Protein AF-A0ABD3HRJ1-F1 (afdb_monomer_lite)

Foldseek 3Di:
DLCPDPPQVQWDFDKDFPDWDADPVGWIKTFIDTPQCNVDDTDIDTQWDQDPVPRDIDGPDDPDAFAEDEPVRDDPPDDDPGDYHYDYPADDFQDWDWDDDPNITGIDTFHAADPPRDTDD

Organism: NCBI:txid122646

Structure (mmCIF, N/CA/C/O backbone):
data_AF-A0ABD3HRJ1-F1
#
_entry.id   AF-A0ABD3HRJ1-F1
#
loop_
_atom_site.group_PDB
_atom_site.id
_atom_site.type_symbol
_atom_site.label_atom_id
_atom_site.label_alt_id
_atom_site.label_comp_id
_atom_site.label_asym_id
_atom_site.label_entity_id
_atom_site.label_seq_id
_atom_site.pdbx_PDB_ins_code
_atom_site.Cartn_x
_atom_site.Cartn_y
_atom_site.Cartn_z
_atom_site.occupancy
_atom_site.B_iso_or_equiv
_atom_site.auth_seq_id
_atom_site.auth_comp_id
_atom_site.auth_asym_id
_atom_site.auth_atom_id
_atom_site.pdbx_PDB_model_num
ATOM 1 N N . MET A 1 1 ? -7.407 -8.343 13.400 1.00 64.38 1 MET A N 1
ATOM 2 C CA . MET A 1 1 ? -7.254 -7.120 12.583 1.00 64.38 1 MET A CA 1
ATOM 3 C C . MET A 1 1 ? -5.964 -7.278 11.823 1.00 64.38 1 MET A C 1
ATOM 5 O O . MET A 1 1 ? -4.889 -7.145 12.411 1.00 64.38 1 MET A O 1
ATOM 9 N N . LYS A 1 2 ? -6.107 -7.543 10.525 1.00 67.31 2 LYS A N 1
ATOM 10 C CA . LYS A 1 2 ? -5.037 -7.891 9.582 1.00 67.31 2 LYS A CA 1
ATOM 11 C C . LYS A 1 2 ? -3.763 -7.058 9.758 1.00 67.31 2 LYS A C 1
ATOM 13 O O . LYS A 1 2 ? -2.667 -7.595 9.814 1.00 67.31 2 LYS A O 1
ATOM 18 N N . THR A 1 3 ? -3.890 -5.746 9.956 1.00 68.62 3 THR A N 1
ATOM 19 C CA . THR A 1 3 ? -2.744 -4.822 10.091 1.00 68.62 3 THR A CA 1
ATOM 20 C C . THR A 1 3 ? -1.833 -5.079 11.299 1.00 68.62 3 THR A C 1
ATOM 22 O O . THR A 1 3 ? -0.702 -4.601 11.301 1.00 68.62 3 THR A O 1
ATOM 25 N N . LYS A 1 4 ? -2.288 -5.807 12.329 1.00 71.25 4 LYS A N 1
ATOM 26 C CA . LYS A 1 4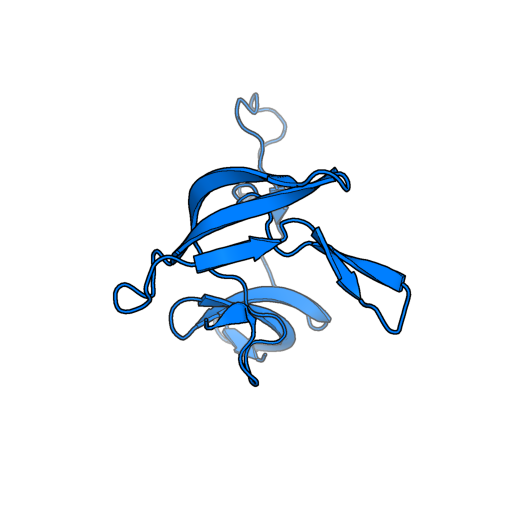 ? -1.491 -6.156 13.524 1.00 71.25 4 LYS A CA 1
ATOM 27 C C . LYS A 1 4 ? -1.077 -7.630 13.566 1.00 71.25 4 LYS A C 1
ATOM 29 O O . LYS A 1 4 ? -0.420 -8.045 14.518 1.00 71.25 4 LYS A O 1
ATOM 34 N N . GLU A 1 5 ? -1.466 -8.419 12.571 1.00 79.44 5 GLU A N 1
ATOM 35 C CA . GLU A 1 5 ? -1.152 -9.843 12.508 1.00 79.44 5 GLU A CA 1
ATOM 36 C C . GLU A 1 5 ? 0.258 -10.080 11.953 1.00 79.44 5 GLU A C 1
ATOM 38 O O . GLU A 1 5 ? 0.765 -9.339 11.103 1.00 79.44 5 GLU A O 1
ATOM 43 N N . ILE A 1 6 ? 0.908 -11.137 12.446 1.00 82.12 6 ILE A N 1
ATOM 44 C CA . ILE A 1 6 ? 2.199 -11.582 11.917 1.00 82.12 6 ILE A CA 1
ATOM 45 C C . ILE A 1 6 ? 2.001 -11.956 10.445 1.00 82.12 6 ILE A C 1
ATOM 47 O O . ILE A 1 6 ? 1.097 -12.715 10.110 1.00 82.12 6 ILE A O 1
ATOM 51 N N . GLY A 1 7 ? 2.861 -11.420 9.578 1.00 86.94 7 GLY A N 1
ATOM 52 C CA . GLY A 1 7 ? 2.815 -11.659 8.134 1.00 86.94 7 GLY A CA 1
ATOM 53 C C . GLY A 1 7 ? 2.454 -10.431 7.300 1.00 86.94 7 GLY A C 1
ATOM 54 O O . GLY A 1 7 ? 2.805 -10.411 6.133 1.00 86.94 7 GLY A O 1
ATOM 55 N N . TYR A 1 8 ? 1.872 -9.373 7.880 1.00 88.19 8 TYR A N 1
ATOM 56 C CA . TYR A 1 8 ? 1.449 -8.169 7.137 1.00 88.19 8 TYR A CA 1
ATOM 57 C C . TYR A 1 8 ? 2.436 -6.994 7.197 1.00 88.19 8 TYR A C 1
ATOM 59 O O . TYR A 1 8 ? 2.074 -5.836 6.974 1.00 88.19 8 TYR A O 1
ATOM 67 N N . ARG A 1 9 ? 3.712 -7.257 7.502 1.00 87.19 9 ARG A N 1
ATOM 68 C CA . ARG A 1 9 ? 4.740 -6.210 7.457 1.00 87.19 9 ARG A CA 1
ATOM 69 C C . ARG A 1 9 ? 4.911 -5.740 6.009 1.00 87.19 9 ARG A C 1
ATOM 71 O O . ARG A 1 9 ? 5.260 -6.538 5.152 1.00 87.19 9 ARG A O 1
ATOM 78 N N . GLY A 1 10 ? 4.707 -4.444 5.774 1.00 88.50 10 GLY A N 1
ATOM 79 C CA . GLY A 1 10 ? 4.771 -3.848 4.434 1.00 88.50 10 GLY A CA 1
ATOM 80 C C . GLY A 1 10 ? 3.449 -3.890 3.660 1.00 88.50 10 GLY A C 1
ATOM 81 O O . GLY A 1 10 ? 3.434 -3.484 2.505 1.00 88.50 10 GLY A O 1
ATOM 82 N N . ALA A 1 11 ? 2.350 -4.346 4.271 1.00 93.31 11 ALA A N 1
ATOM 83 C CA . ALA A 1 11 ? 1.035 -4.341 3.638 1.00 93.31 11 ALA A CA 1
ATOM 84 C C . ALA A 1 11 ? 0.261 -3.035 3.901 1.00 93.31 11 ALA A C 1
ATOM 86 O O . ALA A 1 11 ? 0.237 -2.513 5.018 1.00 93.31 11 ALA A O 1
ATOM 87 N N . TRP A 1 12 ? -0.443 -2.557 2.880 1.00 93.88 12 TRP A N 1
ATOM 88 C CA . TRP A 1 12 ? -1.365 -1.430 2.903 1.00 93.88 12 TRP A CA 1
ATOM 89 C C . TRP A 1 12 ? -2.757 -1.879 2.471 1.00 93.88 12 TRP A C 1
ATOM 91 O O . TRP A 1 12 ? -2.944 -2.543 1.452 1.00 93.88 12 TRP A O 1
ATOM 101 N N . PHE A 1 13 ? -3.758 -1.466 3.238 1.00 94.44 13 PHE A N 1
ATOM 102 C CA . PHE A 1 13 ? -5.144 -1.872 3.047 1.00 94.44 13 PHE A CA 1
ATOM 103 C C . PHE A 1 13 ? -5.972 -0.681 2.593 1.00 94.44 13 PHE A C 1
ATOM 105 O O . PHE A 1 13 ? -5.795 0.432 3.098 1.00 94.44 13 PHE A O 1
ATOM 112 N N . ARG A 1 14 ? -6.915 -0.907 1.675 1.00 95.12 14 ARG A N 1
ATOM 113 C CA . ARG A 1 14 ? -7.920 0.113 1.384 1.00 95.12 14 ARG A CA 1
ATOM 114 C C . ARG A 1 14 ? -8.959 0.090 2.492 1.00 95.12 14 ARG A C 1
ATOM 116 O O . ARG A 1 14 ? -9.584 -0.934 2.766 1.00 95.12 14 ARG A O 1
ATOM 123 N N . ILE A 1 15 ? -9.134 1.244 3.111 1.00 94.31 15 ILE A N 1
ATOM 124 C CA . ILE A 1 15 ? -10.065 1.438 4.213 1.00 94.31 15 ILE A CA 1
ATOM 125 C C . ILE A 1 15 ? -11.096 2.502 3.857 1.00 94.31 15 ILE A C 1
ATOM 127 O O . ILE A 1 15 ? -10.905 3.300 2.936 1.00 94.31 15 ILE A O 1
ATOM 131 N N . GLU A 1 16 ? -12.158 2.549 4.643 1.00 94.62 16 GLU A N 1
ATOM 132 C CA . GLU A 1 16 ? -13.026 3.713 4.753 1.00 94.62 16 GLU A CA 1
ATOM 133 C C . GLU A 1 16 ? -13.090 4.135 6.221 1.00 94.62 16 GLU A C 1
ATOM 135 O O . GLU A 1 16 ? -13.387 3.317 7.090 1.00 94.62 16 GLU A O 1
ATOM 140 N N . ILE A 1 17 ? -12.787 5.404 6.500 1.00 94.94 17 ILE A N 1
ATOM 141 C CA . ILE A 1 17 ? -12.856 5.966 7.852 1.00 94.94 17 ILE A CA 1
ATOM 142 C C . ILE A 1 17 ? -14.316 6.315 8.152 1.00 94.94 17 ILE A C 1
ATOM 144 O O . ILE A 1 17 ? -14.921 7.115 7.444 1.00 94.94 17 ILE A O 1
ATOM 148 N N . LYS A 1 18 ? -14.865 5.732 9.218 1.00 96.00 18 LYS A N 1
ATOM 149 C CA . LYS A 1 18 ? -16.227 5.978 9.714 1.00 96.00 18 LYS A CA 1
ATOM 150 C C . LYS A 1 18 ? -16.283 7.052 10.794 1.00 96.00 18 LYS A C 1
ATOM 152 O O . LYS A 1 18 ? -17.306 7.709 10.952 1.00 96.00 18 LYS A O 1
ATOM 157 N N . GLY A 1 19 ? -15.190 7.248 11.528 1.00 95.44 19 GLY A N 1
ATOM 158 C CA . GLY A 1 19 ? -15.120 8.236 12.596 1.00 95.44 19 GLY A CA 1
ATOM 159 C C . GLY A 1 19 ? -13.687 8.556 12.991 1.00 95.44 19 GLY A C 1
ATOM 160 O O . GLY A 1 19 ? -12.784 7.735 12.829 1.00 95.44 19 GLY A O 1
ATOM 161 N N . ILE A 1 20 ? -13.488 9.765 13.507 1.00 95.12 20 ILE A N 1
ATOM 162 C CA . ILE A 1 20 ? -12.215 10.231 14.052 1.00 95.12 20 ILE A CA 1
ATOM 163 C C . ILE A 1 20 ? -12.495 10.770 15.449 1.00 95.12 20 ILE A C 1
ATOM 165 O O . ILE A 1 20 ? -13.405 11.578 15.630 1.00 95.12 20 ILE A O 1
ATOM 169 N N . ARG A 1 21 ? -11.705 10.342 16.432 1.00 94.94 21 ARG A N 1
ATOM 170 C CA . ARG A 1 21 ? -11.747 10.883 17.794 1.00 94.94 21 ARG A CA 1
ATOM 171 C C . ARG A 1 21 ? -10.344 11.159 18.307 1.00 94.94 21 ARG A C 1
ATOM 173 O O . ARG A 1 21 ? -9.384 10.519 17.884 1.00 94.94 21 ARG A O 1
ATOM 180 N N . GLN A 1 22 ? -10.238 12.070 19.262 1.00 94.06 22 GLN A N 1
ATOM 181 C CA . GLN A 1 22 ? -8.990 12.369 19.953 1.00 94.06 22 GLN A CA 1
ATOM 182 C C . GLN A 1 22 ? -9.149 12.071 21.443 1.00 94.06 22 GLN A C 1
ATOM 184 O O . GLN A 1 22 ? -10.199 12.362 22.015 1.00 94.06 22 GLN A O 1
ATOM 189 N N . ASP A 1 23 ? -8.147 11.448 22.066 1.00 92.12 23 ASP A N 1
ATOM 190 C CA . ASP A 1 23 ? -8.135 11.281 23.522 1.00 92.12 23 ASP A CA 1
ATOM 191 C C . ASP A 1 23 ? -7.572 12.516 24.244 1.00 92.12 23 ASP A C 1
ATOM 193 O O . ASP A 1 23 ? -7.060 13.454 23.631 1.00 92.12 23 ASP A O 1
ATOM 197 N N . THR A 1 24 ? -7.651 12.513 25.574 1.00 92.56 24 THR A N 1
ATOM 198 C CA . THR A 1 24 ? -7.168 13.614 26.424 1.00 92.56 24 THR A CA 1
ATOM 199 C C . THR A 1 24 ? -5.658 13.847 26.335 1.00 92.56 24 THR A C 1
ATOM 201 O O . THR A 1 24 ? -5.186 14.900 26.745 1.00 92.56 24 THR A O 1
ATOM 204 N N . ASN A 1 25 ? -4.897 12.883 25.808 1.00 88.12 25 ASN A N 1
ATOM 205 C CA . ASN A 1 25 ? -3.452 12.984 25.597 1.00 88.12 25 ASN A CA 1
ATOM 206 C C . ASN A 1 25 ? -3.114 13.414 24.161 1.00 88.12 25 ASN A C 1
ATOM 208 O O . ASN A 1 25 ? -1.956 13.348 23.750 1.00 88.12 25 ASN A O 1
ATOM 212 N N . GLY A 1 26 ? -4.119 13.809 23.378 1.00 86.38 26 GLY A N 1
ATOM 213 C CA . GLY A 1 26 ? -3.954 14.279 22.013 1.00 86.38 26 GLY A CA 1
ATOM 214 C C . GLY A 1 26 ? -3.808 13.170 20.968 1.00 86.38 26 GLY A C 1
ATOM 215 O O . GLY A 1 26 ? -3.557 13.485 19.805 1.00 86.38 26 GLY A O 1
ATOM 216 N N . ARG A 1 27 ? -3.982 11.891 21.327 1.00 88.56 27 ARG A N 1
ATOM 217 C CA . ARG A 1 27 ? -3.861 10.772 20.379 1.00 88.56 27 ARG A CA 1
ATOM 218 C C . ARG A 1 27 ? -5.092 10.673 19.493 1.00 88.56 27 ARG A C 1
ATOM 220 O O . ARG A 1 27 ? -6.212 10.666 19.999 1.00 88.56 27 ARG A O 1
ATOM 227 N N . VAL A 1 28 ? -4.875 10.549 18.187 1.00 91.12 28 VAL A N 1
ATOM 228 C CA . VAL A 1 28 ? -5.942 10.497 17.178 1.00 91.12 28 VAL A CA 1
ATOM 229 C C . VAL A 1 28 ? -6.246 9.053 16.798 1.00 91.12 28 VAL A C 1
ATOM 231 O O . VAL A 1 28 ? -5.387 8.356 16.258 1.00 91.12 28 VAL A O 1
ATOM 234 N N . TYR A 1 29 ? -7.479 8.624 17.047 1.00 92.94 29 TYR A N 1
ATOM 235 C CA . TYR A 1 29 ? -7.992 7.306 16.692 1.00 92.94 29 TYR A CA 1
ATOM 236 C C . TYR A 1 29 ? -8.960 7.422 15.520 1.00 92.94 29 TYR A C 1
ATOM 238 O O . TYR A 1 29 ? -9.750 8.366 15.440 1.00 92.94 29 TYR A O 1
ATOM 246 N N . CYS A 1 30 ? -8.917 6.431 14.640 1.00 93.81 30 CYS A N 1
ATOM 247 C CA . CYS A 1 30 ? -9.813 6.298 13.506 1.00 93.81 30 CYS A CA 1
ATOM 248 C C . CYS A 1 30 ? -10.574 4.981 13.609 1.00 93.81 30 CYS A C 1
ATOM 250 O O . CYS A 1 30 ? -9.959 3.914 13.665 1.00 93.81 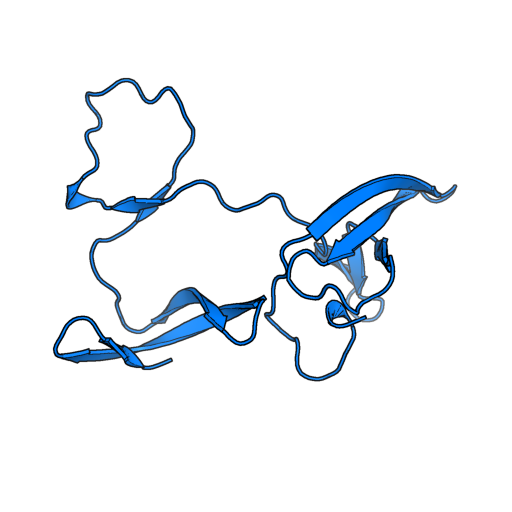30 CYS A O 1
ATOM 252 N N . SER A 1 31 ? -11.900 5.069 13.584 1.00 94.56 31 SER A N 1
ATOM 253 C CA . SER A 1 31 ? -12.782 3.927 13.353 1.00 94.56 31 SER A CA 1
ATOM 254 C C . SER A 1 31 ? -12.893 3.711 11.848 1.00 94.56 31 SER A C 1
ATOM 256 O O . SER A 1 31 ? -13.151 4.667 11.112 1.00 94.56 31 SER A O 1
ATOM 258 N N . LEU A 1 32 ? -12.669 2.489 11.376 1.00 93.94 32 LEU A N 1
ATOM 259 C CA . LEU A 1 32 ? -12.576 2.173 9.955 1.00 93.94 32 LEU A CA 1
ATOM 260 C C . LEU A 1 32 ? -13.160 0.803 9.618 1.00 93.94 32 LEU A C 1
ATOM 262 O O . LEU A 1 32 ? -13.244 -0.075 10.474 1.00 93.94 32 LEU A O 1
ATOM 266 N N . ILE A 1 33 ? -13.495 0.628 8.343 1.00 94.81 33 ILE A N 1
ATOM 267 C CA . ILE A 1 33 ? -13.823 -0.666 7.736 1.00 94.81 33 ILE A CA 1
ATOM 268 C C . ILE A 1 33 ? -12.797 -1.010 6.658 1.00 94.81 33 ILE A C 1
ATOM 270 O O . ILE A 1 33 ? -12.277 -0.119 5.976 1.00 94.81 33 ILE A O 1
ATOM 274 N N . TYR A 1 34 ? -12.521 -2.299 6.484 1.00 93.81 34 TYR A N 1
ATOM 275 C CA . TYR A 1 34 ? -11.660 -2.802 5.418 1.00 93.81 34 TYR A CA 1
ATOM 276 C C . TYR A 1 34 ? -12.492 -3.049 4.162 1.00 93.81 34 TYR A C 1
ATOM 278 O O . TYR A 1 34 ? -13.410 -3.860 4.168 1.00 93.81 34 TYR A O 1
ATOM 286 N N . LYS A 1 35 ? -12.173 -2.353 3.066 1.00 94.31 35 LYS A N 1
ATOM 287 C CA . LYS A 1 35 ? -12.980 -2.427 1.836 1.00 94.31 35 LYS A CA 1
ATOM 288 C C . LYS A 1 35 ? -12.881 -3.781 1.137 1.00 94.31 35 LYS A C 1
ATOM 290 O O . LYS A 1 35 ? -13.841 -4.209 0.511 1.00 94.31 35 LYS A O 1
ATOM 295 N N . ASP A 1 36 ? -11.717 -4.414 1.244 1.00 94.75 36 ASP A N 1
ATOM 296 C CA . ASP A 1 36 ? -11.371 -5.646 0.526 1.00 94.75 36 ASP A CA 1
ATOM 297 C C . ASP A 1 36 ? -11.391 -6.887 1.432 1.00 94.75 36 ASP A C 1
ATOM 299 O O . ASP A 1 36 ? -11.046 -7.982 1.007 1.00 94.75 36 ASP A O 1
ATOM 303 N N . PHE A 1 37 ? -11.818 -6.717 2.687 1.00 91.44 37 PHE A N 1
ATOM 304 C CA . PHE A 1 37 ? -11.985 -7.792 3.663 1.00 91.44 37 PHE A CA 1
ATOM 305 C C . PHE A 1 37 ? -13.361 -7.640 4.327 1.00 91.44 37 PHE A C 1
ATOM 307 O O . PHE A 1 37 ? -13.437 -7.171 5.461 1.00 91.44 37 PHE A O 1
ATOM 314 N N . PRO A 1 38 ? -14.456 -7.978 3.618 1.00 88.19 38 PRO A N 1
ATOM 315 C CA . PRO A 1 38 ? -15.821 -7.717 4.085 1.00 88.19 38 PRO A CA 1
ATOM 316 C C . PRO A 1 38 ? -16.205 -8.521 5.334 1.00 88.19 38 PRO A C 1
ATOM 318 O O . PRO A 1 38 ? -17.128 -8.133 6.043 1.00 88.19 38 PRO A O 1
ATOM 321 N N . ASP A 1 39 ? -15.493 -9.616 5.605 1.00 90.19 39 ASP A N 1
ATOM 322 C CA . ASP A 1 39 ? -15.701 -10.448 6.792 1.00 90.19 39 ASP A CA 1
ATOM 323 C C . ASP A 1 39 ? -15.033 -9.867 8.055 1.00 90.19 39 ASP A C 1
ATOM 325 O O . ASP A 1 39 ? -15.285 -10.343 9.163 1.00 90.19 39 ASP A O 1
ATOM 329 N N . GLU A 1 40 ? -14.171 -8.850 7.923 1.00 87.31 40 GLU A N 1
ATOM 330 C CA . GLU A 1 40 ? -13.574 -8.167 9.075 1.00 87.31 40 GLU A CA 1
ATOM 331 C C . GLU A 1 40 ? -14.577 -7.182 9.683 1.00 87.31 40 GLU A C 1
ATOM 333 O O . GLU A 1 40 ? -15.176 -6.356 8.993 1.00 87.31 40 GLU A O 1
ATOM 338 N N . SER A 1 41 ? -14.716 -7.225 11.007 1.00 87.38 41 SER A N 1
ATOM 339 C CA . SER A 1 41 ? -15.496 -6.235 11.744 1.00 87.38 41 SER A CA 1
ATOM 340 C C . SER A 1 41 ? -14.845 -4.852 11.698 1.00 87.38 41 SER A C 1
ATOM 342 O O . SER A 1 41 ? -13.626 -4.729 11.534 1.00 87.38 41 SER A O 1
ATOM 344 N N . ASP A 1 42 ? -15.642 -3.818 11.970 1.00 88.81 42 ASP A N 1
ATOM 345 C CA . ASP A 1 42 ? -15.161 -2.466 12.245 1.00 88.81 42 ASP A CA 1
ATOM 346 C C . ASP A 1 42 ? -13.964 -2.488 13.205 1.00 88.81 42 ASP A C 1
ATOM 348 O O . ASP A 1 42 ? -13.956 -3.180 14.230 1.00 88.81 42 ASP A O 1
ATOM 352 N N . ALA A 1 43 ? -12.940 -1.714 12.863 1.00 89.44 43 ALA A N 1
ATOM 353 C CA . ALA A 1 43 ? -11.705 -1.648 13.617 1.00 89.44 43 ALA A CA 1
ATOM 354 C C . ALA A 1 43 ? -11.412 -0.220 14.067 1.00 89.44 43 ALA A C 1
ATOM 356 O O . ALA A 1 43 ? -11.728 0.748 13.378 1.00 89.44 43 ALA A O 1
ATOM 357 N N . GLU A 1 44 ? -10.748 -0.089 15.213 1.00 91.75 44 GLU A N 1
ATOM 358 C CA . GLU A 1 44 ? -10.201 1.182 15.672 1.00 91.75 44 GLU A CA 1
ATOM 359 C C . GLU A 1 44 ? -8.674 1.115 15.693 1.00 91.75 44 GLU A C 1
ATOM 361 O O . GLU A 1 44 ? -8.069 0.213 16.286 1.00 91.75 44 GLU A O 1
ATOM 366 N N . VAL A 1 45 ? -8.041 2.089 15.044 1.00 90.50 45 VAL A N 1
ATOM 367 C CA . VAL A 1 45 ? -6.582 2.206 14.994 1.00 90.50 45 VAL A CA 1
ATOM 368 C C . VAL A 1 45 ? -6.134 3.599 15.387 1.00 90.50 45 VAL A C 1
ATOM 370 O O . VAL A 1 45 ? -6.842 4.584 15.199 1.00 90.50 45 VAL A O 1
ATOM 373 N N . LEU A 1 46 ? -4.920 3.679 15.915 1.00 90.19 46 LEU A N 1
ATOM 374 C CA . LEU A 1 46 ? -4.240 4.942 16.137 1.00 90.19 46 LEU A CA 1
ATOM 375 C C . LEU A 1 46 ? -3.697 5.434 14.788 1.00 90.19 46 LEU A C 1
ATOM 377 O O . LEU A 1 46 ? -3.007 4.679 14.110 1.00 90.19 46 LEU A O 1
ATOM 381 N N . ALA A 1 47 ? -4.010 6.666 14.380 1.00 86.69 47 ALA A N 1
ATOM 382 C CA . ALA A 1 47 ? -3.588 7.194 13.076 1.00 86.69 47 ALA A CA 1
ATOM 383 C C . ALA A 1 47 ? -2.055 7.319 12.966 1.00 86.69 47 ALA A C 1
ATOM 385 O O . ALA A 1 47 ? -1.471 7.059 11.910 1.00 86.69 47 ALA A O 1
ATOM 386 N N . LEU A 1 48 ? -1.413 7.671 14.084 1.00 84.12 48 LEU A N 1
ATOM 387 C CA . LEU A 1 48 ? 0.032 7.771 14.254 1.00 84.12 48 LEU A CA 1
ATOM 388 C C . LEU A 1 48 ? 0.435 7.005 15.515 1.00 84.12 48 LEU A C 1
ATOM 390 O O . LEU A 1 48 ? 0.178 7.467 16.626 1.00 84.12 48 LEU A O 1
ATOM 394 N N . ASP A 1 49 ? 1.045 5.839 15.345 1.00 80.19 49 ASP A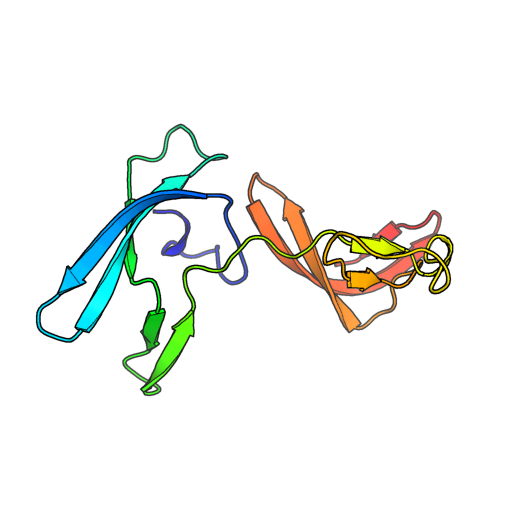 N 1
ATOM 395 C CA . ASP A 1 49 ? 1.520 5.017 16.454 1.00 80.19 49 ASP A CA 1
ATOM 396 C C . ASP A 1 49 ? 2.935 5.408 16.872 1.00 80.19 49 ASP A C 1
ATOM 398 O O . ASP A 1 49 ? 3.724 5.870 16.057 1.00 80.19 49 ASP A O 1
ATOM 402 N N . ILE A 1 50 ? 3.267 5.243 18.148 1.00 75.50 50 ILE A N 1
ATOM 403 C CA . ILE A 1 50 ? 4.620 5.476 18.655 1.00 75.50 50 ILE A CA 1
ATOM 404 C C . ILE A 1 50 ? 5.192 4.119 19.024 1.00 75.50 50 ILE A C 1
ATOM 406 O O . ILE A 1 50 ? 4.703 3.441 19.931 1.00 75.50 50 ILE A O 1
ATOM 410 N N . ASP A 1 51 ? 6.260 3.731 18.337 1.00 72.75 51 ASP A N 1
ATOM 411 C CA . ASP A 1 51 ? 7.046 2.570 18.710 1.00 72.75 51 ASP A CA 1
ATOM 412 C C . ASP A 1 51 ? 7.651 2.810 20.098 1.00 72.75 51 ASP A C 1
ATOM 414 O O . ASP A 1 51 ? 8.528 3.650 20.278 1.00 72.75 51 ASP A O 1
ATOM 418 N N . ARG A 1 52 ? 7.159 2.084 21.105 1.00 70.44 52 ARG A N 1
ATOM 419 C CA . ARG A 1 52 ? 7.545 2.299 22.508 1.00 70.44 52 ARG A CA 1
ATOM 420 C C . ARG A 1 52 ? 8.994 1.923 22.819 1.00 70.44 52 ARG A C 1
ATOM 422 O O . ARG A 1 52 ? 9.481 2.302 23.877 1.00 70.44 52 ARG A O 1
ATOM 429 N N . VAL A 1 53 ? 9.657 1.169 21.941 1.00 75.88 53 VAL A N 1
ATOM 430 C CA . VAL A 1 53 ? 11.053 0.749 22.123 1.00 75.88 53 VAL A CA 1
ATOM 431 C C . VAL A 1 53 ? 11.993 1.796 21.543 1.00 75.88 53 VAL A C 1
ATOM 433 O O . VAL A 1 53 ? 12.981 2.160 22.172 1.00 75.88 53 VAL A O 1
ATOM 436 N N . THR A 1 54 ? 11.678 2.292 20.349 1.00 78.44 54 THR A N 1
ATOM 437 C CA . THR A 1 54 ? 12.544 3.233 19.620 1.00 78.44 54 THR A CA 1
ATOM 438 C C . THR A 1 54 ? 12.152 4.699 19.801 1.00 78.44 54 THR A C 1
ATOM 440 O O . THR A 1 54 ? 12.938 5.580 19.476 1.00 78.44 54 THR A O 1
ATOM 443 N N . GLY A 1 55 ? 10.942 4.976 20.294 1.00 77.19 55 GLY A N 1
ATOM 444 C CA . GLY A 1 55 ? 10.358 6.318 20.355 1.00 77.19 55 GLY A CA 1
ATOM 445 C C . GLY A 1 55 ? 9.909 6.864 18.995 1.00 77.19 55 GLY A C 1
ATOM 446 O O . GLY A 1 55 ? 9.441 7.998 18.919 1.00 77.19 55 GLY A O 1
ATOM 447 N N . ASN A 1 56 ? 10.036 6.080 17.920 1.00 79.75 56 ASN A N 1
ATOM 448 C CA . ASN A 1 56 ? 9.744 6.534 16.565 1.00 79.75 56 ASN A CA 1
ATOM 449 C C . ASN A 1 56 ? 8.244 6.527 16.269 1.00 79.75 56 ASN A C 1
ATOM 451 O O . ASN A 1 56 ? 7.530 5.576 16.594 1.00 79.75 56 ASN A O 1
ATOM 455 N N . TYR A 1 57 ? 7.787 7.557 15.565 1.00 77.88 57 TYR A N 1
ATOM 456 C CA . TYR A 1 57 ? 6.431 7.614 15.040 1.00 77.88 57 TYR A CA 1
ATOM 457 C C . TYR A 1 57 ? 6.283 6.694 13.821 1.00 77.88 57 TYR A C 1
ATOM 459 O O . TYR A 1 57 ? 7.109 6.697 12.910 1.00 77.88 57 TYR A O 1
ATOM 467 N N . LYS A 1 58 ? 5.199 5.925 13.791 1.00 80.75 58 LYS A N 1
ATOM 468 C CA . LYS A 1 58 ? 4.762 5.075 12.687 1.00 80.75 58 LYS A CA 1
ATOM 469 C C . LYS A 1 58 ? 3.405 5.563 12.218 1.00 80.75 58 LYS A C 1
ATOM 471 O O . LYS A 1 58 ? 2.413 5.484 12.938 1.00 80.75 58 LYS A O 1
ATOM 476 N N . LEU A 1 59 ? 3.359 6.071 10.995 1.00 81.81 59 LEU A N 1
ATOM 477 C CA . LEU A 1 59 ? 2.099 6.417 10.358 1.00 81.81 59 LEU A CA 1
ATOM 478 C C . LEU A 1 59 ? 1.343 5.126 10.014 1.00 81.81 59 LEU A C 1
ATOM 480 O O . LEU A 1 59 ? 1.866 4.292 9.279 1.00 81.81 59 LEU A O 1
ATOM 484 N N . ILE A 1 60 ? 0.135 4.959 10.554 1.00 89.12 60 ILE A N 1
ATOM 485 C CA . ILE A 1 60 ? -0.706 3.771 10.317 1.00 89.12 60 ILE A CA 1
ATOM 486 C C . ILE A 1 60 ? -1.739 4.043 9.222 1.00 89.12 60 ILE A C 1
ATOM 488 O O . ILE A 1 60 ? -2.094 3.148 8.460 1.00 89.12 60 ILE A O 1
ATOM 492 N N . ILE A 1 61 ? -2.207 5.289 9.121 1.00 90.25 61 ILE A N 1
ATOM 493 C CA . ILE A 1 61 ? -3.168 5.724 8.108 1.00 90.25 61 ILE A CA 1
ATOM 494 C C . ILE A 1 61 ? -2.509 6.757 7.204 1.00 90.25 61 ILE A C 1
ATOM 496 O O . ILE A 1 61 ? -1.936 7.733 7.680 1.00 90.25 61 ILE A O 1
ATOM 500 N N . ARG A 1 62 ? -2.651 6.575 5.889 1.00 90.62 62 ARG A N 1
ATOM 501 C CA . ARG A 1 62 ? -2.251 7.556 4.876 1.00 90.62 62 ARG A CA 1
ATOM 502 C C . ARG A 1 62 ? -3.378 7.780 3.864 1.00 90.62 62 ARG A C 1
ATOM 504 O O . ARG A 1 62 ? -4.171 6.863 3.640 1.00 90.62 62 ARG A O 1
ATOM 511 N N . PRO A 1 63 ? -3.453 8.964 3.232 1.00 90.75 63 PRO A N 1
ATOM 512 C CA . PRO A 1 63 ? -4.275 9.156 2.044 1.00 90.75 63 PRO A CA 1
ATOM 513 C C . PRO A 1 63 ? -3.925 8.138 0.954 1.00 90.75 63 PRO A C 1
ATOM 515 O O . PRO A 1 63 ? -2.809 7.615 0.913 1.00 90.75 63 PRO A O 1
ATOM 518 N N . SER A 1 64 ? -4.867 7.883 0.043 1.00 90.88 64 SER A N 1
ATOM 519 C CA . SER A 1 64 ? -4.545 7.124 -1.169 1.00 90.88 64 SER A CA 1
ATOM 520 C C . SER A 1 64 ? -3.425 7.831 -1.940 1.00 90.88 64 SER A C 1
ATOM 522 O O . SER A 1 64 ? -3.431 9.066 -1.992 1.00 90.88 64 SER A O 1
ATOM 524 N N . PRO A 1 65 ? -2.470 7.084 -2.525 1.00 89.62 65 PRO A N 1
ATOM 525 C CA . PRO A 1 65 ? -1.432 7.694 -3.336 1.00 89.62 65 PRO A CA 1
ATOM 526 C C . PRO A 1 65 ? -2.073 8.466 -4.499 1.00 89.62 65 PRO A C 1
ATOM 528 O O . PRO A 1 65 ? -3.130 8.065 -5.001 1.00 89.62 65 PRO A O 1
ATOM 531 N N . PRO A 1 66 ? -1.465 9.584 -4.920 1.00 90.75 66 PRO A N 1
ATOM 532 C CA . PRO A 1 66 ? -1.943 10.323 -6.079 1.00 90.75 66 PRO A CA 1
ATOM 533 C C . PRO A 1 66 ? -1.948 9.421 -7.327 1.00 90.75 66 PRO A C 1
ATOM 535 O O . PRO A 1 66 ? -1.121 8.511 -7.428 1.00 90.75 66 PRO A O 1
ATOM 538 N N . PRO A 1 67 ? -2.847 9.666 -8.297 1.00 89.31 67 PRO A N 1
ATOM 539 C CA . PRO A 1 67 ? -2.834 8.951 -9.568 1.00 89.31 67 PRO A CA 1
ATOM 540 C C . PRO A 1 67 ? -1.467 9.045 -10.254 1.00 89.31 67 PRO A C 1
ATOM 542 O O . PRO A 1 67 ? -0.838 10.105 -10.240 1.00 89.31 67 PRO A O 1
ATOM 545 N N . ALA A 1 68 ? -1.025 7.951 -10.871 1.00 89.94 68 ALA A N 1
ATOM 546 C CA . ALA A 1 68 ? 0.223 7.904 -11.623 1.00 89.94 68 ALA A CA 1
ATOM 547 C C . ALA A 1 68 ? -0.030 8.118 -13.124 1.00 89.94 68 ALA A C 1
ATOM 549 O O . ALA A 1 68 ? -0.967 7.549 -13.689 1.00 89.94 68 ALA A O 1
ATOM 550 N N . VAL A 1 69 ? 0.824 8.910 -13.769 1.00 91.19 69 VAL A N 1
ATOM 551 C CA . VAL A 1 69 ? 0.868 9.105 -15.225 1.00 91.19 69 VAL A CA 1
ATOM 552 C C . VAL A 1 69 ? 2.244 8.681 -15.713 1.00 91.19 69 VAL A C 1
ATOM 554 O O . VAL A 1 69 ? 3.251 9.024 -15.102 1.00 91.19 69 VAL A O 1
ATOM 557 N N . LYS A 1 70 ? 2.300 7.924 -16.807 1.00 92.38 70 LYS A N 1
ATOM 558 C CA . LYS A 1 70 ? 3.574 7.509 -17.396 1.00 92.38 70 LYS A CA 1
ATOM 559 C C . LYS A 1 70 ? 4.301 8.690 -18.038 1.00 92.38 70 LYS A C 1
ATOM 561 O O . LYS A 1 70 ? 3.648 9.520 -18.668 1.00 92.38 70 LYS A O 1
ATOM 566 N N . GLU A 1 71 ? 5.628 8.726 -17.937 1.00 93.75 71 GLU A N 1
ATOM 567 C CA . GLU A 1 71 ? 6.490 9.740 -18.569 1.00 93.75 71 GLU A CA 1
ATOM 568 C C . GLU A 1 71 ? 6.183 9.920 -20.060 1.00 93.75 71 GLU A C 1
ATOM 570 O O . GLU A 1 71 ? 5.959 11.044 -20.502 1.00 93.75 71 GLU A O 1
ATOM 575 N N . SER A 1 72 ? 6.052 8.828 -20.818 1.00 93.50 72 SER A N 1
ATOM 576 C CA . SER A 1 72 ? 5.681 8.851 -22.243 1.00 93.50 72 SER A CA 1
ATOM 577 C C . SER A 1 72 ? 4.347 9.536 -22.556 1.00 93.50 72 SER A C 1
ATOM 579 O O . SER A 1 72 ? 4.118 9.972 -23.682 1.00 93.50 72 SER A O 1
ATOM 581 N N . SER A 1 73 ? 3.441 9.593 -21.578 1.00 90.19 73 SER A N 1
ATOM 582 C CA . SER A 1 73 ? 2.091 10.152 -21.711 1.00 90.19 73 SER A CA 1
ATOM 583 C C . SER A 1 73 ? 1.955 11.529 -21.061 1.00 90.19 73 SER A C 1
ATOM 585 O O . SER A 1 73 ? 0.894 12.152 -21.156 1.00 90.19 73 SER A O 1
ATOM 587 N N . TYR A 1 74 ? 2.997 11.987 -20.365 1.00 90.25 74 TYR A N 1
ATOM 588 C CA . TYR A 1 74 ? 2.998 13.251 -19.655 1.00 90.25 74 TYR A CA 1
ATOM 589 C C . TYR A 1 74 ? 3.278 14.406 -20.618 1.00 90.25 74 TYR A C 1
ATOM 591 O O . TYR A 1 74 ? 4.249 14.395 -21.371 1.00 90.25 74 TYR A O 1
ATOM 599 N N . ASP A 1 75 ? 2.422 15.423 -20.568 1.00 87.38 75 ASP A N 1
ATOM 600 C CA . ASP A 1 75 ? 2.559 16.635 -21.365 1.00 87.38 75 ASP A CA 1
ATOM 601 C C . ASP A 1 75 ? 2.574 17.849 -20.426 1.00 87.38 75 ASP A C 1
ATOM 603 O O . ASP A 1 75 ? 1.516 18.232 -19.916 1.00 87.38 75 ASP A O 1
ATOM 607 N N . PRO A 1 76 ? 3.748 18.463 -20.185 1.00 83.06 76 PRO A N 1
ATOM 608 C CA . PRO A 1 76 ? 3.873 19.595 -19.272 1.00 83.06 76 PRO A CA 1
ATOM 609 C C . PRO A 1 76 ? 3.182 20.865 -19.787 1.00 83.06 76 PRO A C 1
ATOM 611 O O . PRO A 1 76 ? 3.027 21.812 -19.022 1.00 83.06 76 PRO A O 1
ATOM 614 N N . SER A 1 77 ? 2.793 20.915 -21.068 1.00 84.19 77 SER A N 1
ATOM 615 C CA . SER A 1 77 ? 2.100 22.067 -21.657 1.00 84.19 77 SER A CA 1
ATOM 616 C C . SER A 1 77 ? 0.591 22.067 -21.398 1.00 84.19 77 SER A C 1
ATOM 618 O O . SER A 1 77 ? -0.063 23.098 -21.562 1.00 84.19 77 SER A O 1
ATOM 620 N N . LYS A 1 78 ? 0.022 20.931 -20.976 1.00 81.25 78 LYS A N 1
ATOM 621 C CA . LYS A 1 78 ? -1.391 20.836 -20.603 1.00 81.25 78 LYS A CA 1
ATOM 622 C C . LYS A 1 78 ? -1.569 21.328 -19.174 1.00 81.25 78 LYS A C 1
ATOM 624 O O . LYS A 1 78 ? -0.865 20.875 -18.278 1.00 81.25 78 LYS A O 1
ATOM 629 N N . GLU A 1 79 ? -2.537 22.215 -18.939 1.00 68.12 79 GLU A N 1
ATOM 630 C CA . GLU A 1 79 ? -2.898 22.596 -17.572 1.00 68.12 79 GLU A CA 1
ATOM 631 C C . GLU A 1 79 ? -3.351 21.369 -16.776 1.00 68.12 79 GLU A C 1
ATOM 633 O O . GLU A 1 79 ? -4.296 20.654 -17.128 1.00 68.12 79 GLU A O 1
ATOM 638 N N . LEU A 1 80 ? -2.656 21.126 -15.671 1.00 65.12 80 LEU A N 1
ATOM 639 C CA . LEU A 1 80 ? -2.892 19.983 -14.810 1.00 65.12 80 LEU A CA 1
ATOM 640 C C . LEU A 1 80 ? -3.907 20.376 -13.740 1.00 65.12 80 LEU A C 1
ATOM 642 O O . LEU A 1 80 ? -3.556 20.805 -12.648 1.00 65.12 80 LEU A O 1
ATOM 646 N N . ASN A 1 81 ? -5.191 20.178 -14.035 1.00 70.44 81 ASN A N 1
ATOM 647 C CA . ASN A 1 81 ? -6.279 20.443 -13.083 1.00 70.44 81 ASN A CA 1
ATOM 648 C C . ASN A 1 81 ? -6.334 19.447 -11.902 1.00 70.44 81 ASN A C 1
ATOM 650 O O . ASN A 1 81 ? -7.190 19.574 -11.026 1.00 70.44 81 ASN A O 1
ATOM 654 N N . LYS A 1 82 ? -5.468 18.420 -11.874 1.00 75.50 82 LYS A N 1
ATOM 655 C CA . LYS A 1 82 ? -5.411 17.393 -10.819 1.00 75.50 82 LYS A CA 1
ATOM 656 C C . LYS A 1 82 ? -3.966 17.004 -10.498 1.00 75.50 82 LYS A C 1
ATOM 658 O O . LYS A 1 82 ? -3.177 16.746 -11.408 1.00 75.50 82 LYS A O 1
ATOM 663 N N . LEU A 1 83 ? -3.659 16.895 -9.203 1.00 83.50 83 LEU A N 1
ATOM 664 C CA . LEU A 1 83 ? -2.388 16.363 -8.706 1.00 83.50 83 LEU A CA 1
ATOM 665 C C . LEU A 1 83 ? -2.207 14.912 -9.175 1.00 83.50 83 LEU A C 1
ATOM 667 O O . LEU A 1 83 ? -3.085 14.075 -8.966 1.00 83.50 83 LEU A O 1
ATOM 671 N N . HIS A 1 84 ? -1.063 14.623 -9.781 1.00 87.88 84 HIS A N 1
ATOM 672 C CA . HIS A 1 84 ? -0.630 13.288 -10.180 1.00 87.88 84 HIS A CA 1
ATOM 673 C C . HIS A 1 84 ? 0.887 13.194 -10.020 1.00 87.88 84 HIS A C 1
ATOM 675 O O . HIS A 1 84 ? 1.574 14.209 -9.891 1.00 87.88 84 HIS A O 1
ATOM 681 N N . VAL A 1 85 ? 1.398 11.970 -10.019 1.00 90.19 85 VAL A N 1
ATOM 682 C CA . VAL A 1 85 ? 2.835 11.691 -10.026 1.00 90.19 85 VAL A CA 1
ATOM 683 C C . VAL A 1 85 ? 3.215 11.160 -11.398 1.00 90.19 85 VAL A C 1
ATOM 685 O O . VAL A 1 85 ? 2.518 10.310 -11.952 1.00 90.19 85 VAL A O 1
ATOM 688 N N . VAL A 1 86 ? 4.311 11.671 -11.949 1.00 91.25 86 VAL A N 1
ATOM 689 C CA . VAL A 1 86 ? 4.891 11.149 -13.186 1.00 91.25 86 VAL A CA 1
ATOM 690 C C . VAL A 1 86 ? 5.791 9.968 -12.829 1.00 91.25 86 VAL A C 1
ATOM 692 O O . VAL A 1 86 ? 6.654 10.091 -11.961 1.00 91.25 86 VAL A O 1
ATOM 695 N N . VAL A 1 87 ? 5.556 8.817 -13.455 1.00 92.69 87 VAL A N 1
ATOM 696 C CA . VAL A 1 87 ? 6.301 7.574 -13.220 1.00 92.69 87 VAL A CA 1
ATOM 697 C C . VAL A 1 87 ? 6.962 7.099 -14.506 1.00 92.69 87 VAL A C 1
ATOM 699 O O . VAL A 1 87 ? 6.399 7.248 -15.593 1.00 92.69 87 VAL A O 1
ATOM 702 N N . ARG A 1 88 ? 8.142 6.486 -14.380 1.00 93.50 88 ARG A N 1
ATOM 703 C CA . ARG A 1 88 ? 8.856 5.892 -15.514 1.00 93.50 88 ARG A CA 1
ATOM 704 C C . ARG A 1 88 ? 8.004 4.849 -16.228 1.00 93.50 88 ARG A C 1
ATOM 706 O O . ARG A 1 88 ? 7.218 4.127 -15.618 1.00 93.50 88 ARG A O 1
ATOM 713 N N . ASP A 1 89 ? 8.218 4.734 -17.533 1.00 91.81 89 ASP A N 1
ATOM 714 C CA . ASP A 1 89 ? 7.566 3.720 -18.369 1.00 91.81 89 ASP A CA 1
ATOM 715 C C . ASP A 1 89 ? 8.059 2.290 -18.110 1.00 91.81 89 ASP A C 1
ATOM 717 O O . ASP A 1 89 ? 7.399 1.330 -18.513 1.00 91.81 89 ASP A O 1
ATOM 721 N N . HIS A 1 90 ? 9.213 2.149 -17.457 1.00 91.38 90 HIS A N 1
ATOM 722 C CA . HIS A 1 90 ? 9.894 0.884 -17.219 1.00 91.38 90 HIS A CA 1
ATOM 723 C C . HIS A 1 90 ? 10.348 0.754 -15.761 1.00 91.38 90 HIS A C 1
ATOM 725 O O . HIS A 1 90 ? 10.596 1.748 -15.074 1.00 91.38 90 HIS A O 1
ATOM 731 N N . TRP A 1 91 ? 10.489 -0.496 -15.330 1.00 93.06 91 TRP A N 1
ATOM 732 C CA . TRP A 1 91 ? 11.039 -0.875 -14.033 1.00 93.06 91 TRP A CA 1
ATOM 733 C C . TRP A 1 91 ? 12.531 -1.169 -14.145 1.00 93.06 91 TRP A C 1
ATOM 735 O O . TRP A 1 91 ? 12.982 -1.700 -15.159 1.00 93.06 91 TRP A O 1
ATOM 745 N N . ASN A 1 92 ? 13.278 -0.875 -13.086 1.00 94.88 92 ASN A N 1
ATOM 746 C CA . ASN A 1 92 ? 14.679 -1.247 -12.921 1.00 94.88 92 ASN A CA 1
ATOM 747 C C . ASN A 1 92 ? 14.876 -2.049 -11.626 1.00 94.88 92 ASN A C 1
ATOM 749 O O . ASN A 1 92 ? 14.110 -1.866 -10.679 1.00 94.88 92 ASN A O 1
ATOM 753 N N . PRO A 1 93 ? 15.904 -2.914 -11.545 1.00 96.81 93 PRO A N 1
ATOM 754 C CA . PRO A 1 93 ? 16.290 -3.529 -10.280 1.00 96.81 93 PRO A CA 1
ATOM 755 C C . PRO A 1 93 ? 16.536 -2.474 -9.191 1.00 96.81 93 PRO A C 1
ATOM 757 O O . PRO A 1 93 ? 17.190 -1.463 -9.450 1.00 96.81 93 PRO A O 1
ATOM 760 N N . GLY A 1 94 ? 16.014 -2.716 -7.989 1.00 96.62 94 GLY A N 1
ATOM 761 C CA . GLY A 1 94 ? 16.043 -1.786 -6.857 1.00 96.62 94 GLY A CA 1
ATOM 762 C C . GLY A 1 94 ? 14.857 -0.816 -6.787 1.00 96.62 94 GLY A C 1
ATOM 763 O O . GLY A 1 94 ? 14.732 -0.079 -5.809 1.00 96.62 94 GLY A O 1
ATOM 764 N N . ASP A 1 95 ? 13.968 -0.803 -7.785 1.00 9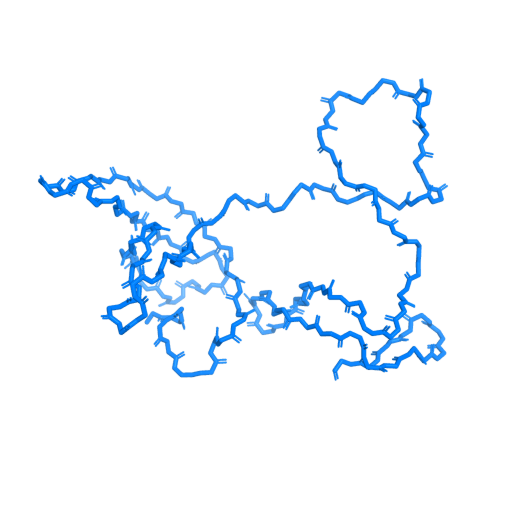5.12 95 ASP A N 1
ATOM 765 C CA . ASP A 1 95 ? 12.761 0.021 -7.729 1.00 95.12 95 ASP A CA 1
ATOM 766 C C . ASP A 1 95 ? 11.784 -0.501 -6.675 1.00 95.12 95 ASP A C 1
ATOM 768 O O . ASP A 1 95 ? 11.429 -1.680 -6.668 1.00 95.12 95 ASP A O 1
ATOM 772 N N . LEU A 1 96 ? 11.301 0.402 -5.821 1.00 94.62 96 LEU A N 1
ATOM 773 C CA . LEU A 1 96 ? 10.261 0.115 -4.837 1.00 94.62 96 LEU A CA 1
ATOM 774 C C . LEU A 1 96 ? 8.879 0.445 -5.393 1.00 94.62 96 LEU A C 1
ATOM 776 O O . LEU A 1 96 ? 8.672 1.505 -5.988 1.00 94.62 96 LEU A O 1
ATOM 780 N N . PHE A 1 97 ? 7.914 -0.432 -5.146 1.00 92.56 97 PHE A N 1
ATOM 781 C CA . PHE A 1 97 ? 6.530 -0.229 -5.558 1.00 92.56 97 PHE A CA 1
ATOM 782 C C . PHE A 1 97 ? 5.563 -0.995 -4.652 1.00 92.56 97 PHE A C 1
ATOM 784 O O . PHE A 1 97 ? 5.960 -1.880 -3.899 1.00 92.56 97 PHE A O 1
ATOM 791 N N . ASP A 1 98 ? 4.282 -0.643 -4.724 1.00 93.50 98 ASP A N 1
ATOM 792 C CA . ASP A 1 98 ? 3.220 -1.352 -4.016 1.00 93.50 98 ASP A CA 1
ATOM 793 C C . ASP A 1 98 ? 2.530 -2.331 -4.991 1.00 93.50 98 ASP A C 1
ATOM 795 O O . ASP A 1 98 ? 1.999 -1.931 -6.030 1.00 93.50 98 ASP A O 1
ATOM 799 N N . TRP A 1 99 ? 2.537 -3.624 -4.665 1.00 94.62 99 TRP A N 1
ATOM 800 C CA . TRP A 1 99 ? 1.988 -4.721 -5.463 1.00 94.62 99 TRP A CA 1
ATOM 801 C C . TRP A 1 99 ? 0.630 -5.180 -4.929 1.00 94.62 99 TRP A C 1
ATOM 803 O O . TRP A 1 99 ? 0.521 -5.604 -3.781 1.00 94.62 99 TRP A O 1
ATOM 813 N N . TRP A 1 100 ? -0.414 -5.139 -5.757 1.00 94.69 100 TRP A N 1
ATOM 814 C CA . TRP A 1 100 ? -1.714 -5.702 -5.390 1.00 94.69 100 TRP A CA 1
ATOM 815 C C . TRP A 1 100 ? -1.672 -7.236 -5.413 1.00 94.69 100 TRP A C 1
ATOM 817 O O . TRP A 1 100 ? -1.597 -7.841 -6.485 1.00 94.69 100 TRP A O 1
ATOM 827 N N . TYR A 1 101 ? -1.745 -7.859 -4.237 1.00 94.38 101 TYR A N 1
ATOM 828 C CA . TYR A 1 101 ? -1.746 -9.311 -4.073 1.00 94.38 101 TYR A CA 1
ATOM 829 C C . TYR A 1 101 ? -2.507 -9.721 -2.807 1.00 94.38 101 TYR A C 1
ATOM 831 O O . TYR A 1 101 ? -2.328 -9.121 -1.748 1.00 94.38 101 TYR A O 1
ATOM 839 N N . SER A 1 102 ? -3.345 -10.759 -2.909 1.00 93.75 102 SER A N 1
ATOM 840 C CA . SER A 1 102 ? -4.201 -11.240 -1.808 1.00 93.75 102 SER A CA 1
ATOM 841 C C . SER A 1 102 ? -5.002 -10.119 -1.131 1.00 93.75 102 SER A C 1
ATOM 843 O O . SER A 1 102 ? -4.971 -9.964 0.089 1.00 93.75 102 SER A O 1
ATOM 845 N N . ASP A 1 103 ? -5.687 -9.319 -1.952 1.00 94.56 103 ASP A N 1
ATOM 846 C CA . ASP A 1 103 ? -6.633 -8.275 -1.535 1.00 94.56 103 ASP A CA 1
ATOM 847 C C . ASP A 1 103 ? -6.031 -7.104 -0.733 1.00 94.56 103 ASP A C 1
ATOM 849 O O . ASP A 1 103 ? -6.745 -6.303 -0.125 1.00 94.56 103 ASP A O 1
ATOM 853 N N . CYS A 1 104 ? -4.708 -6.936 -0.772 1.00 94.56 104 CYS A N 1
ATOM 854 C CA . CYS A 1 104 ? -4.029 -5.751 -0.258 1.00 94.56 104 CYS A CA 1
ATOM 855 C C . CYS A 1 104 ? -2.793 -5.375 -1.092 1.00 94.56 104 CYS A C 1
ATOM 857 O O . CYS A 1 104 ? -2.403 -6.066 -2.033 1.00 94.56 104 CYS A O 1
ATOM 859 N N . TRP A 1 105 ? -2.208 -4.219 -0.780 1.00 95.31 105 TRP A N 1
ATOM 860 C CA . TRP A 1 105 ? -1.021 -3.687 -1.446 1.00 95.31 105 TRP A CA 1
ATOM 861 C C . TRP A 1 105 ? 0.232 -4.023 -0.642 1.00 95.31 105 TRP A C 1
ATOM 863 O O . TRP A 1 105 ? 0.341 -3.605 0.503 1.00 95.31 105 TRP A O 1
ATOM 873 N N . TRP A 1 106 ? 1.191 -4.726 -1.226 1.00 95.25 106 TRP A N 1
ATOM 874 C CA . TRP A 1 106 ? 2.449 -5.098 -0.583 1.00 95.25 106 TRP A CA 1
ATOM 875 C C . TRP A 1 106 ? 3.591 -4.248 -1.103 1.00 95.25 106 TRP A C 1
ATOM 877 O O . TRP A 1 106 ? 3.827 -4.219 -2.306 1.00 95.25 106 TRP A O 1
ATOM 887 N N . SER A 1 107 ? 4.341 -3.606 -0.216 1.00 94.12 107 SER A N 1
ATOM 888 C CA . SER A 1 107 ? 5.589 -2.966 -0.614 1.00 94.12 107 SER A CA 1
ATOM 889 C C . SER A 1 107 ? 6.599 -4.033 -1.045 1.00 94.12 107 SER A C 1
ATOM 891 O O . SER A 1 107 ? 6.905 -4.956 -0.288 1.00 94.12 107 SER A O 1
ATOM 893 N N . ALA A 1 108 ? 7.097 -3.895 -2.266 1.00 95.12 108 ALA A N 1
ATOM 894 C CA . ALA A 1 108 ? 7.999 -4.824 -2.924 1.00 95.12 108 ALA A CA 1
ATOM 895 C C . ALA A 1 108 ? 9.154 -4.069 -3.592 1.00 95.12 108 ALA A C 1
ATOM 897 O O . ALA A 1 108 ? 9.064 -2.868 -3.859 1.00 95.12 108 ALA A O 1
ATOM 898 N N . GLU A 1 109 ? 10.232 -4.797 -3.862 1.00 97.00 109 GLU A N 1
ATOM 899 C CA . GLU A 1 109 ? 11.403 -4.319 -4.590 1.00 97.00 109 GLU A CA 1
ATOM 900 C C . GLU A 1 109 ? 11.561 -5.149 -5.862 1.00 97.00 109 GLU A C 1
ATOM 902 O O . GLU A 1 109 ? 11.428 -6.371 -5.839 1.00 97.00 109 GLU A O 1
ATOM 907 N N . VAL A 1 110 ? 11.848 -4.502 -6.985 1.00 97.38 110 VAL A N 1
ATOM 908 C CA . VAL A 1 110 ? 12.179 -5.213 -8.219 1.00 97.38 110 VAL A CA 1
ATOM 909 C C . VAL A 1 110 ? 13.565 -5.846 -8.073 1.00 97.38 110 VAL A C 1
ATOM 911 O O . VAL A 1 110 ? 14.568 -5.146 -7.997 1.00 97.38 110 VAL A O 1
ATOM 914 N N . ILE A 1 111 ? 13.642 -7.177 -8.096 1.00 97.69 111 ILE A N 1
ATOM 915 C CA . ILE A 1 111 ? 14.908 -7.928 -8.038 1.00 97.69 111 ILE A CA 1
ATOM 916 C C . ILE A 1 111 ? 15.554 -8.005 -9.425 1.00 97.69 111 ILE A C 1
ATOM 918 O O . ILE A 1 111 ? 16.767 -7.860 -9.574 1.00 97.69 111 ILE A O 1
ATOM 922 N N . SER A 1 112 ? 14.752 -8.271 -10.457 1.00 97.00 112 SER A N 1
ATOM 923 C CA . SER A 1 112 ? 15.238 -8.391 -11.833 1.00 97.00 112 SER A CA 1
ATOM 924 C C . SER A 1 112 ? 14.131 -8.141 -12.849 1.00 97.00 112 SER A C 1
ATOM 926 O O . SER A 1 112 ? 12.996 -8.579 -12.655 1.00 97.00 112 SER A O 1
ATOM 928 N N . VAL A 1 113 ? 14.478 -7.521 -13.973 1.00 95.75 113 VAL A N 1
ATOM 929 C CA . VAL A 1 113 ? 13.575 -7.357 -15.120 1.00 95.75 113 VAL A CA 1
ATOM 930 C C . VAL A 1 113 ? 13.648 -8.602 -16.003 1.00 95.75 113 VAL A C 1
ATOM 932 O O . VAL A 1 113 ? 14.732 -9.132 -16.246 1.00 95.75 113 VAL A O 1
ATOM 935 N N . LEU A 1 114 ? 12.489 -9.085 -16.440 1.00 95.06 114 LEU A N 1
ATOM 936 C 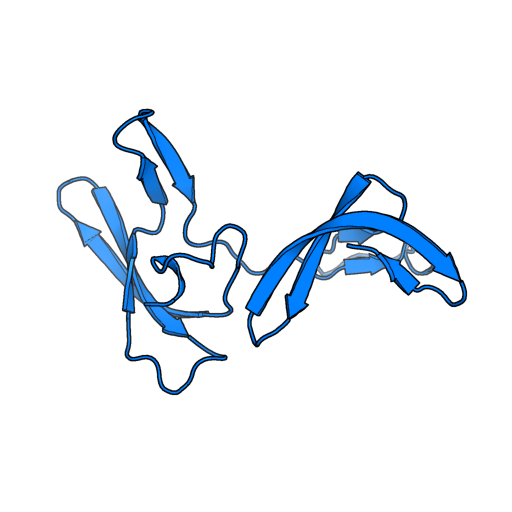CA . LEU A 1 114 ? 12.327 -10.239 -17.322 1.00 95.06 114 LEU A CA 1
ATOM 937 C C . LEU A 1 114 ? 11.824 -9.770 -18.699 1.00 95.06 114 LEU A C 1
ATOM 939 O O . LEU A 1 114 ? 11.560 -8.587 -18.917 1.00 95.06 114 LEU A O 1
ATOM 943 N N . GLU A 1 115 ? 11.666 -10.705 -19.632 1.00 92.50 115 GLU A N 1
ATOM 944 C CA . GLU A 1 115 ? 11.046 -10.431 -20.932 1.00 92.50 115 GLU A CA 1
ATOM 945 C C . GLU A 1 115 ? 9.540 -10.107 -20.795 1.00 92.50 115 GLU A C 1
ATOM 947 O O . GLU A 1 115 ? 8.918 -10.328 -19.750 1.00 92.50 115 GLU A O 1
ATOM 952 N N . ASP A 1 116 ? 8.950 -9.548 -21.855 1.00 90.31 116 ASP A N 1
ATOM 953 C CA . ASP A 1 116 ? 7.518 -9.214 -21.959 1.00 90.31 116 ASP A CA 1
ATOM 954 C C . ASP A 1 116 ? 6.975 -8.264 -20.876 1.00 90.31 116 ASP A C 1
ATOM 956 O O . ASP A 1 116 ? 5.813 -8.347 -20.473 1.00 90.31 116 ASP A O 1
ATOM 960 N N . GLY A 1 117 ? 7.815 -7.353 -20.373 1.00 85.50 117 GLY A N 1
ATOM 961 C CA . GLY A 1 117 ? 7.410 -6.366 -19.365 1.00 85.50 117 GLY A CA 1
ATOM 962 C C . GLY A 1 117 ? 7.129 -6.967 -17.985 1.00 85.50 117 GLY A C 1
ATOM 963 O O . GLY A 1 117 ? 6.488 -6.324 -17.152 1.00 85.50 117 GLY A O 1
ATOM 964 N N . LYS A 1 118 ? 7.595 -8.195 -17.735 1.00 92.12 118 LYS A N 1
ATOM 965 C CA . LYS A 1 118 ? 7.512 -8.851 -16.429 1.00 92.12 118 LYS A CA 1
ATOM 966 C C . LYS A 1 118 ? 8.746 -8.531 -15.594 1.00 92.12 118 LYS A C 1
ATOM 968 O O . LYS A 1 118 ? 9.811 -8.200 -16.107 1.00 92.12 118 LYS A O 1
ATOM 973 N N . PHE A 1 119 ? 8.614 -8.675 -14.285 1.00 94.12 119 PHE A N 1
ATOM 974 C CA . PHE A 1 119 ? 9.718 -8.518 -13.350 1.00 94.12 119 PHE A CA 1
ATOM 975 C C . PHE A 1 119 ? 9.560 -9.492 -12.187 1.00 94.12 119 PHE A C 1
ATOM 977 O O . PHE A 1 119 ? 8.461 -9.962 -11.885 1.00 94.12 119 PHE A O 1
ATOM 984 N N . LYS A 1 120 ? 10.689 -9.823 -11.567 1.00 95.25 120 LYS A N 1
ATOM 985 C CA . LYS A 1 120 ? 10.751 -10.602 -10.338 1.00 95.25 120 LYS A CA 1
ATOM 986 C C . LYS A 1 120 ? 10.806 -9.650 -9.152 1.00 95.25 120 LYS A C 1
ATOM 988 O O . LYS A 1 120 ? 11.515 -8.645 -9.206 1.00 95.25 120 LYS A O 1
ATOM 993 N N . VAL A 1 121 ? 10.082 -10.021 -8.107 1.00 93.12 121 VAL A N 1
ATOM 994 C CA . VAL A 1 121 ? 9.972 -9.335 -6.817 1.00 93.12 121 V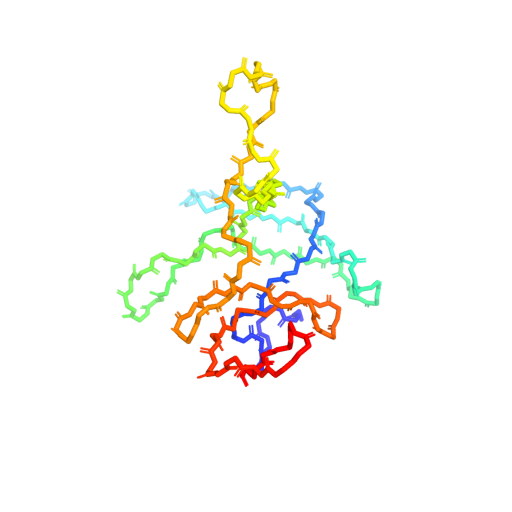AL A CA 1
ATOM 995 C C . VAL A 1 121 ? 10.442 -10.254 -5.702 1.00 93.12 121 VAL A C 1
ATOM 997 O O . VAL A 1 121 ? 10.507 -11.484 -5.960 1.00 93.12 121 VAL A O 1
#

Sequence (121 aa):
MKTKEIGYRGAWFRIEIKGIRQDTNGRVYCSLIYKDFPDESDAEVLALDIDRVTGNYKLIIRPSPPPAVKESSYDPSKELNKLHVVVRDHWNPGDLFDWWYSDCWWSAEVISVLEDGKFKV

Secondary structure (DSSP, 8-state):
-GGGSTT-TTEE--EEEEEEEE-TT--EEEEEEETT-TTS--EEEESEEE-TTT--EEE---PPPPPEEEGGG--TTS---S--EEE-SS--TT-EEEEEETTEEEEEE--EE-STT-EE-

Radius of gyration: 18.05 Å; chains: 1; bounding box: 32×34×49 Å

pLDDT: mean 88.88, std 7.69, range [64.38, 97.69]